Protein AF-A0A7Y9PIK4-F1 (afdb_monomer_lite)

Sequence (131 aa):
MLRIDSPILSNRERYEEDKRWFKDNPKRRMFFRSEIDEFDPVTIPMSERLQMPRLHVLVTEIAPSVHSVQPIYRGKQFWNHHLDSDSAVASVLVEMQQQRGYDAKEFSEFLDRVAAKNKAFAVMNATGKVH

pLDDT: mean 83.72, std 12.43, range [41.94, 95.88]

Structure (mmCIF, N/CA/C/O backbone):
data_AF-A0A7Y9PIK4-F1
#
_entry.id   AF-A0A7Y9PIK4-F1
#
loop_
_atom_site.group_PDB
_atom_site.id
_atom_site.type_symbol
_atom_site.label_atom_id
_atom_site.label_alt_id
_atom_site.label_comp_id
_atom_site.label_asym_id
_atom_site.label_entity_id
_atom_site.label_seq_id
_atom_site.pdbx_PDB_ins_code
_atom_site.Cartn_x
_atom_site.Cartn_y
_atom_site.Cartn_z
_atom_site.occupancy
_atom_site.B_iso_or_equiv
_atom_site.auth_seq_id
_atom_site.auth_comp_id
_atom_site.auth_asym_id
_atom_site.auth_atom_id
_atom_site.pdbx_PDB_model_num
ATOM 1 N N . MET A 1 1 ? -8.709 8.354 -3.626 1.00 58.75 1 MET A N 1
ATOM 2 C CA . MET A 1 1 ? -8.085 9.522 -4.282 1.00 58.75 1 MET A CA 1
ATOM 3 C C . MET A 1 1 ? -6.816 9.039 -4.962 1.00 58.75 1 MET A C 1
ATOM 5 O O . MET A 1 1 ? -6.029 8.379 -4.302 1.00 58.75 1 MET A O 1
ATOM 9 N N . LEU A 1 2 ? -6.670 9.281 -6.263 1.00 66.31 2 LEU A N 1
ATOM 10 C CA . LEU A 1 2 ? -5.463 8.983 -7.037 1.00 66.31 2 LEU A CA 1
ATOM 11 C C . LEU A 1 2 ? -4.524 10.186 -6.943 1.00 66.31 2 LEU A C 1
ATOM 13 O O . LEU A 1 2 ? -4.974 11.296 -7.226 1.00 66.31 2 LEU A O 1
ATOM 17 N N . ARG A 1 3 ? -3.253 9.984 -6.585 1.00 73.25 3 ARG A N 1
ATOM 18 C CA . ARG A 1 3 ? -2.231 11.033 -6.665 1.00 73.25 3 ARG A CA 1
ATOM 19 C C . ARG A 1 3 ? -1.241 10.715 -7.778 1.00 73.25 3 ARG A C 1
ATOM 21 O O . ARG A 1 3 ? -0.881 9.556 -7.981 1.00 73.25 3 ARG A O 1
ATOM 28 N N . ILE A 1 4 ? -0.829 11.745 -8.507 1.00 74.62 4 ILE A N 1
ATOM 29 C CA . ILE A 1 4 ? 0.287 11.673 -9.447 1.00 74.62 4 ILE A CA 1
ATOM 30 C C . ILE A 1 4 ? 1.372 12.574 -8.885 1.00 74.62 4 ILE A C 1
ATOM 32 O O . ILE A 1 4 ? 1.205 13.791 -8.841 1.00 74.62 4 ILE A O 1
ATOM 36 N N . ASP A 1 5 ? 2.456 11.958 -8.444 1.00 70.12 5 ASP A N 1
ATOM 37 C CA . ASP A 1 5 ? 3.614 12.658 -7.938 1.00 70.12 5 ASP A CA 1
ATOM 38 C C . ASP A 1 5 ? 4.555 13.029 -9.074 1.00 70.12 5 ASP A C 1
ATOM 40 O O . ASP A 1 5 ? 5.005 12.212 -9.881 1.00 70.12 5 ASP A O 1
ATOM 44 N N . SER A 1 6 ? 4.835 14.322 -9.086 1.00 57.97 6 SER A N 1
ATOM 45 C CA . SER A 1 6 ? 5.881 15.012 -9.821 1.00 57.97 6 SER A CA 1
ATOM 46 C C . SER A 1 6 ? 6.721 15.734 -8.760 1.00 57.97 6 SER A C 1
ATOM 48 O O . SER A 1 6 ? 6.178 16.030 -7.689 1.00 57.97 6 SER A O 1
ATOM 50 N N . PRO A 1 7 ? 8.004 16.068 -9.004 1.00 50.62 7 PRO A N 1
ATOM 51 C CA . PRO A 1 7 ? 8.907 16.707 -8.027 1.00 50.62 7 PRO A CA 1
ATOM 52 C C . PRO A 1 7 ? 8.417 18.033 -7.393 1.00 50.62 7 PRO A C 1
ATOM 54 O O . PRO A 1 7 ? 9.147 18.657 -6.628 1.00 50.62 7 PRO A O 1
ATOM 57 N N . ILE A 1 8 ? 7.205 18.479 -7.720 1.00 47.72 8 ILE A N 1
ATOM 58 C CA . ILE A 1 8 ? 6.564 19.731 -7.322 1.00 47.72 8 ILE A CA 1
ATOM 59 C C . ILE A 1 8 ? 5.546 19.519 -6.172 1.00 47.72 8 ILE A C 1
ATOM 61 O O . ILE A 1 8 ? 5.150 20.492 -5.534 1.00 47.72 8 ILE A O 1
ATOM 65 N N . LEU A 1 9 ? 5.123 18.282 -5.868 1.00 52.72 9 LEU A N 1
ATOM 66 C CA . LEU A 1 9 ? 4.039 18.000 -4.911 1.00 52.72 9 LEU A CA 1
ATOM 67 C C . LEU A 1 9 ? 4.519 17.502 -3.534 1.00 52.72 9 LEU A C 1
ATOM 69 O O . LEU A 1 9 ? 5.655 17.064 -3.355 1.00 52.72 9 LEU A O 1
ATOM 73 N N . SER A 1 10 ? 3.640 17.663 -2.539 1.00 55.78 10 SER A N 1
ATOM 74 C CA . SER A 1 10 ? 3.882 17.432 -1.110 1.00 55.78 10 SER A CA 1
ATOM 75 C C . SER A 1 10 ? 4.446 16.041 -0.801 1.00 55.78 10 SER A C 1
ATOM 77 O O . SER A 1 10 ? 3.971 15.051 -1.342 1.00 55.78 10 SER A O 1
ATOM 79 N N . ASN A 1 11 ? 5.372 15.998 0.165 1.00 70.75 11 ASN A N 1
ATOM 80 C CA . ASN A 1 11 ? 6.128 14.833 0.649 1.00 70.75 11 ASN A CA 1
ATOM 81 C C . ASN A 1 11 ? 7.329 14.409 -0.223 1.00 70.75 11 ASN A C 1
ATOM 83 O O . ASN A 1 11 ? 7.447 13.276 -0.692 1.00 70.75 11 ASN A O 1
ATOM 87 N N . ARG A 1 12 ? 8.267 15.353 -0.392 1.00 77.31 12 ARG A N 1
ATOM 88 C CA . ARG A 1 12 ? 9.524 15.180 -1.138 1.00 77.31 12 ARG A CA 1
ATOM 89 C C . ARG A 1 12 ? 10.341 13.968 -0.682 1.00 77.31 12 ARG A C 1
ATOM 91 O O . ARG A 1 12 ? 10.969 13.330 -1.516 1.00 77.31 12 ARG A O 1
ATOM 98 N N . GLU A 1 13 ? 10.337 13.651 0.611 1.00 83.62 13 GLU A N 1
ATOM 99 C CA . GLU A 1 13 ? 11.079 12.505 1.151 1.00 83.62 13 GLU A CA 1
ATOM 100 C C . GLU A 1 13 ? 10.548 11.185 0.588 1.00 83.62 13 GLU A C 1
ATOM 102 O O . GLU A 1 13 ? 11.316 10.431 -0.007 1.00 83.62 13 GLU A O 1
ATOM 107 N N . ARG A 1 14 ? 9.229 10.956 0.663 1.00 85.44 14 ARG A N 1
ATOM 108 C CA . ARG A 1 14 ? 8.584 9.771 0.070 1.00 85.44 14 ARG A CA 1
ATOM 109 C C . ARG A 1 14 ? 8.806 9.674 -1.428 1.00 85.44 14 ARG A C 1
ATOM 111 O O . ARG A 1 14 ? 9.112 8.604 -1.940 1.00 85.44 14 ARG A O 1
ATOM 118 N N . TYR A 1 15 ? 8.696 10.795 -2.127 1.00 86.75 15 TYR A N 1
ATOM 119 C CA . TYR A 1 15 ? 8.926 10.820 -3.564 1.00 86.75 15 TYR A CA 1
ATOM 120 C C . TYR A 1 15 ? 10.363 10.401 -3.937 1.00 86.75 15 TYR A C 1
ATOM 122 O O . TYR A 1 15 ? 10.565 9.640 -4.886 1.00 86.75 15 TYR A O 1
ATOM 130 N N . GLU A 1 16 ? 11.371 10.854 -3.184 1.00 88.62 16 GLU A N 1
ATOM 131 C CA . GLU A 1 16 ? 12.767 10.452 -3.400 1.00 88.62 16 GLU A CA 1
ATOM 132 C C . GLU A 1 16 ? 13.030 8.988 -3.004 1.00 88.62 16 GLU A C 1
ATOM 134 O O . GLU A 1 16 ? 13.844 8.324 -3.651 1.00 88.62 16 GLU A O 1
ATOM 139 N N . GLU A 1 17 ? 12.339 8.459 -1.987 1.00 90.75 17 GLU A N 1
ATOM 140 C CA . GLU A 1 17 ? 12.349 7.025 -1.655 1.00 90.75 17 GLU A CA 1
ATOM 141 C C . GLU A 1 17 ? 11.795 6.185 -2.813 1.00 90.75 17 GLU A C 1
ATOM 143 O O . GLU A 1 17 ? 12.464 5.254 -3.269 1.00 90.75 17 GLU A O 1
ATOM 148 N N . ASP A 1 18 ? 10.627 6.558 -3.341 1.00 91.69 18 ASP A N 1
ATOM 149 C CA . ASP A 1 18 ? 9.970 5.867 -4.455 1.00 91.69 18 ASP A CA 1
ATOM 150 C C . ASP A 1 18 ? 10.860 5.885 -5.709 1.00 91.69 18 ASP A C 1
ATOM 152 O O . ASP A 1 18 ? 11.085 4.858 -6.356 1.00 91.69 18 ASP A O 1
ATOM 156 N N . LYS A 1 19 ? 11.462 7.042 -6.012 1.00 91.94 19 LYS A N 1
ATOM 157 C CA . LYS A 1 19 ? 12.406 7.201 -7.127 1.00 91.94 19 LYS A CA 1
ATOM 158 C C . LYS A 1 19 ? 13.643 6.320 -6.966 1.00 91.94 19 LYS A C 1
ATOM 160 O O . LYS A 1 19 ? 14.109 5.718 -7.936 1.00 91.94 19 LYS A O 1
ATOM 165 N N . ARG A 1 20 ? 14.205 6.260 -5.754 1.00 93.75 20 ARG A N 1
ATOM 166 C CA . ARG A 1 20 ? 15.363 5.410 -5.452 1.00 93.75 20 ARG A CA 1
ATOM 167 C C . ARG A 1 20 ? 15.013 3.940 -5.645 1.00 93.75 20 ARG A C 1
ATOM 169 O O . ARG A 1 20 ? 15.775 3.229 -6.290 1.00 93.75 20 ARG A O 1
ATOM 176 N N . TRP A 1 21 ? 13.839 3.520 -5.181 1.00 94.50 21 TRP A N 1
ATOM 177 C CA . TRP A 1 21 ? 13.385 2.145 -5.336 1.00 94.50 21 TRP A CA 1
ATOM 178 C C . TRP A 1 21 ? 13.309 1.721 -6.810 1.00 94.50 21 TRP A C 1
ATOM 180 O O . TRP A 1 21 ? 13.857 0.676 -7.161 1.00 94.50 21 TRP A O 1
ATOM 190 N N . PHE A 1 22 ? 12.713 2.535 -7.693 1.00 94.81 22 PHE A N 1
ATOM 191 C CA . PHE A 1 22 ? 12.645 2.224 -9.132 1.00 94.81 22 PHE A CA 1
ATOM 192 C C . PHE A 1 22 ? 14.014 2.230 -9.813 1.00 94.81 22 PHE A C 1
ATOM 194 O O . PHE A 1 22 ? 14.268 1.415 -10.701 1.00 94.81 22 PHE A O 1
ATOM 201 N N . LYS A 1 23 ? 14.931 3.096 -9.368 1.00 93.81 23 LYS A N 1
ATOM 202 C CA . LYS A 1 23 ? 16.318 3.089 -9.845 1.00 93.81 23 LYS A CA 1
ATOM 203 C C . LYS A 1 23 ? 17.032 1.779 -9.497 1.00 93.81 23 LYS A C 1
ATOM 205 O O . LYS A 1 23 ? 17.757 1.246 -10.336 1.00 93.81 23 LYS A O 1
ATOM 210 N N . ASP A 1 24 ? 16.804 1.266 -8.292 1.00 95.12 24 ASP A N 1
ATOM 211 C CA . ASP A 1 24 ? 17.394 0.012 -7.815 1.00 95.12 24 ASP A CA 1
ATOM 212 C C . ASP A 1 24 ? 16.688 -1.222 -8.416 1.00 95.12 24 ASP A C 1
ATOM 214 O O . ASP A 1 24 ? 17.276 -2.300 -8.509 1.00 95.12 24 ASP A O 1
ATOM 218 N N . ASN A 1 25 ? 15.450 -1.057 -8.898 1.00 94.19 25 ASN A N 1
ATOM 219 C CA . ASN A 1 25 ? 14.611 -2.109 -9.474 1.00 94.19 25 ASN A CA 1
ATOM 220 C C . ASN A 1 25 ? 14.149 -1.766 -10.909 1.00 94.19 25 ASN A C 1
ATOM 222 O O . ASN A 1 25 ? 12.949 -1.697 -11.173 1.00 94.19 25 ASN A O 1
ATOM 226 N N . PRO A 1 26 ? 15.060 -1.627 -11.892 1.00 92.38 26 PRO A N 1
ATOM 227 C CA 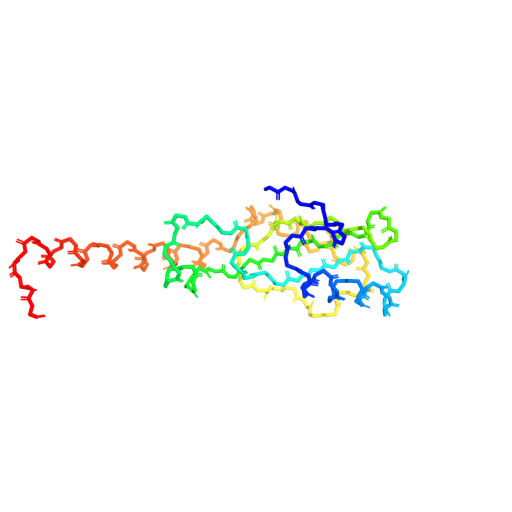. PRO A 1 26 ? 14.752 -1.042 -13.207 1.00 92.38 26 PRO A CA 1
ATOM 228 C C . PRO A 1 26 ? 13.789 -1.863 -14.082 1.00 92.38 26 PRO A C 1
ATOM 230 O O . PRO A 1 26 ? 13.296 -1.377 -15.098 1.00 92.38 26 PRO A O 1
ATOM 233 N N . LYS A 1 27 ? 13.542 -3.130 -13.729 1.00 93.81 27 LYS A N 1
ATOM 234 C CA . LYS A 1 27 ? 12.585 -4.010 -14.425 1.00 93.81 27 LYS A CA 1
ATOM 235 C C . LYS A 1 27 ? 11.174 -3.946 -13.841 1.00 93.81 27 LYS A C 1
ATOM 237 O O . LYS A 1 27 ? 10.277 -4.586 -14.381 1.00 93.81 27 LYS A O 1
ATOM 242 N N . ARG A 1 28 ? 10.993 -3.244 -12.724 1.00 95.12 28 ARG A N 1
ATOM 243 C CA . ARG A 1 28 ? 9.737 -3.171 -11.983 1.00 95.12 28 ARG A CA 1
ATOM 244 C C . ARG A 1 28 ? 9.022 -1.876 -12.311 1.00 95.12 28 ARG A C 1
ATOM 246 O O . ARG A 1 28 ? 9.651 -0.830 -12.415 1.00 95.12 28 ARG A O 1
ATOM 253 N N . ARG A 1 29 ? 7.705 -1.952 -12.464 1.00 95.50 29 ARG A N 1
ATOM 254 C CA . ARG A 1 29 ? 6.831 -0.795 -12.693 1.00 95.50 29 ARG A CA 1
ATOM 255 C C . ARG A 1 29 ? 5.931 -0.499 -11.518 1.00 95.50 29 ARG A C 1
ATOM 257 O O . ARG A 1 29 ? 5.361 0.585 -11.469 1.00 95.50 29 ARG A O 1
ATOM 264 N N . MET A 1 30 ? 5.824 -1.423 -10.568 1.00 95.88 30 MET A N 1
ATOM 265 C CA . MET A 1 30 ? 4.994 -1.223 -9.396 1.00 95.88 30 MET A CA 1
ATOM 266 C C . MET A 1 30 ? 5.511 -1.939 -8.153 1.00 95.88 30 MET A C 1
ATOM 268 O O . MET A 1 30 ? 6.137 -3.004 -8.220 1.00 95.88 30 MET A O 1
ATOM 272 N N . PHE A 1 31 ? 5.190 -1.361 -7.001 1.00 95.38 31 PHE A N 1
ATOM 273 C CA . PHE A 1 31 ? 5.418 -1.960 -5.694 1.00 95.38 31 PHE A CA 1
ATOM 274 C C . PHE A 1 31 ? 4.412 -1.434 -4.670 1.00 95.38 31 PHE A C 1
ATOM 276 O O . PHE A 1 31 ? 3.700 -0.456 -4.910 1.00 95.38 31 PHE A O 1
ATOM 283 N N . PHE A 1 32 ? 4.359 -2.096 -3.516 1.00 93.75 32 PHE A N 1
ATOM 284 C CA . PHE A 1 32 ? 3.605 -1.60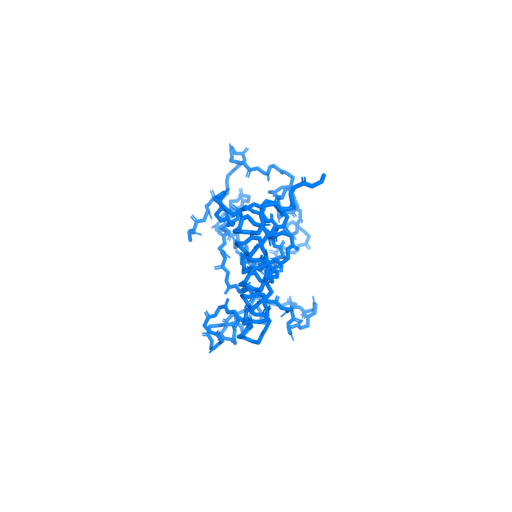9 -2.370 1.00 93.75 32 PHE A CA 1
ATOM 285 C C . PHE A 1 32 ? 4.527 -0.937 -1.374 1.00 93.75 32 PHE A C 1
ATOM 287 O O . PHE A 1 32 ? 5.594 -1.464 -1.054 1.00 93.75 32 PHE A O 1
ATOM 294 N N . ARG A 1 33 ? 4.054 0.156 -0.786 1.00 91.31 33 ARG A N 1
ATOM 295 C CA . ARG A 1 33 ? 4.616 0.671 0.459 1.00 91.31 33 ARG A CA 1
ATOM 296 C C . ARG A 1 33 ? 3.516 0.977 1.449 1.00 91.31 33 ARG A C 1
ATOM 298 O O . ARG A 1 33 ? 2.369 1.222 1.084 1.00 91.31 33 ARG A O 1
ATOM 305 N N . SER A 1 34 ? 3.882 0.967 2.719 1.00 89.19 34 SER A N 1
ATOM 306 C CA . SER A 1 34 ? 3.005 1.476 3.758 1.00 89.19 34 SER A CA 1
ATOM 307 C C . SER A 1 34 ? 3.002 3.000 3.735 1.00 89.19 34 SER A C 1
ATOM 309 O O . SER A 1 34 ? 4.056 3.621 3.590 1.00 89.19 34 SER A O 1
ATOM 311 N N . GLU A 1 35 ? 1.827 3.586 3.915 1.00 84.38 35 GLU A N 1
ATOM 312 C CA . GLU A 1 35 ? 1.656 5.020 4.092 1.00 84.38 35 GLU A CA 1
ATOM 313 C C . GLU A 1 35 ? 1.151 5.324 5.498 1.00 84.38 35 GLU A C 1
ATOM 315 O O . GLU A 1 35 ? 0.393 4.557 6.099 1.00 84.38 35 GLU A O 1
ATOM 320 N N . ILE A 1 36 ? 1.607 6.456 6.018 1.00 71.19 36 ILE A N 1
ATOM 321 C CA . ILE A 1 36 ? 1.162 7.013 7.281 1.00 71.19 36 ILE A CA 1
ATOM 322 C C . ILE A 1 36 ? 0.639 8.410 6.966 1.00 71.19 36 ILE A C 1
ATOM 324 O O . ILE A 1 36 ? 1.331 9.214 6.350 1.00 71.19 36 ILE A O 1
ATOM 328 N N . ASP A 1 37 ? -0.573 8.698 7.425 1.00 68.06 37 ASP A N 1
ATOM 329 C CA . ASP A 1 37 ? -1.152 10.042 7.498 1.00 68.06 37 ASP A CA 1
ATOM 330 C C . ASP A 1 37 ? -1.669 10.657 6.193 1.00 68.06 37 ASP A C 1
ATOM 332 O O . ASP A 1 37 ? -2.692 11.335 6.199 1.00 68.06 37 ASP A O 1
ATOM 336 N N . GLU A 1 38 ? -0.995 10.422 5.072 1.00 69.88 38 GLU A N 1
ATOM 337 C CA . GLU A 1 38 ? -1.157 11.263 3.883 1.00 69.88 38 GLU A CA 1
ATOM 338 C C . GLU A 1 38 ? -2.541 11.178 3.211 1.00 69.88 38 GLU A C 1
ATOM 340 O O . GLU A 1 38 ? -3.074 12.178 2.732 1.00 69.88 38 GLU A O 1
ATOM 345 N N . PHE A 1 39 ? -3.140 9.986 3.190 1.00 78.62 39 PHE A N 1
ATOM 346 C CA . PHE A 1 39 ? -4.472 9.757 2.614 1.00 78.62 39 PHE A CA 1
ATOM 347 C C . PHE A 1 39 ? -5.581 9.744 3.668 1.00 78.62 39 PHE A C 1
ATOM 349 O O . PHE A 1 39 ? -6.740 9.491 3.329 1.00 78.62 39 PHE A O 1
ATOM 356 N N . ASP A 1 40 ? -5.240 9.969 4.937 1.00 78.19 40 ASP A N 1
ATOM 357 C CA . ASP A 1 40 ? -6.218 9.972 6.011 1.00 78.19 40 ASP A CA 1
ATOM 358 C C . ASP A 1 40 ? -6.926 11.328 6.117 1.00 78.19 40 ASP A C 1
ATOM 360 O O . ASP A 1 40 ? -6.297 12.376 5.949 1.00 78.19 40 ASP A O 1
ATOM 364 N N . PRO A 1 41 ? -8.244 11.354 6.393 1.00 72.56 41 PRO A N 1
ATOM 365 C CA . PRO A 1 41 ? -8.958 12.610 6.559 1.00 72.56 41 PRO A CA 1
ATOM 366 C C . PRO A 1 41 ? -8.344 13.453 7.683 1.00 72.56 41 PRO A C 1
ATOM 368 O O . PRO A 1 41 ? -8.250 13.006 8.827 1.00 72.56 41 PRO A O 1
ATOM 371 N N . VAL A 1 42 ? -8.015 14.712 7.379 1.00 72.12 42 VAL A N 1
ATOM 372 C CA . VAL A 1 42 ? -7.479 15.693 8.350 1.00 72.12 42 VAL A CA 1
ATOM 373 C C . VAL A 1 42 ? -8.447 15.926 9.520 1.00 72.12 42 VAL A C 1
ATOM 375 O O . VAL A 1 42 ? -8.046 16.340 10.604 1.00 72.12 42 VAL A O 1
ATOM 378 N N . THR A 1 43 ? -9.731 15.624 9.322 1.00 75.50 43 THR A N 1
ATOM 379 C CA . THR A 1 43 ? -10.772 15.699 10.351 1.00 75.50 43 THR A CA 1
ATOM 380 C C . THR A 1 43 ? -10.599 14.676 11.474 1.00 75.50 43 THR A C 1
ATOM 382 O O . THR A 1 43 ? -11.206 14.847 12.527 1.00 75.50 43 THR A O 1
ATOM 385 N N . ILE A 1 44 ? -9.811 13.613 11.274 1.00 73.56 44 ILE A N 1
ATOM 386 C CA . ILE A 1 44 ? -9.544 12.614 12.311 1.00 73.56 44 ILE A CA 1
ATOM 387 C C . ILE A 1 44 ? -8.360 13.096 13.168 1.00 73.56 44 ILE A C 1
ATOM 389 O O . ILE A 1 44 ? -7.275 13.357 12.634 1.00 73.56 44 ILE A O 1
ATOM 393 N N . PRO A 1 45 ? -8.515 13.195 14.503 1.00 80.62 45 PRO A N 1
ATOM 394 C CA . PRO A 1 45 ? -7.422 13.572 15.393 1.00 80.62 45 PRO A CA 1
ATOM 395 C C . PRO A 1 45 ? -6.185 12.691 15.185 1.00 80.62 45 PRO A C 1
ATOM 397 O O . PRO A 1 45 ? -6.297 11.479 15.010 1.00 80.62 45 PRO A O 1
ATOM 400 N N . MET A 1 46 ? -4.986 13.278 15.267 1.00 77.75 46 MET A N 1
ATOM 401 C CA . MET A 1 46 ? -3.721 12.538 15.099 1.00 77.75 46 MET A CA 1
ATOM 402 C C . MET A 1 46 ? -3.635 11.308 16.020 1.00 77.75 46 MET A C 1
ATOM 404 O O . MET A 1 46 ? -3.204 10.238 15.606 1.00 77.75 46 MET A O 1
ATOM 408 N N . SER A 1 47 ? -4.117 11.427 17.261 1.00 80.94 47 SER A N 1
ATOM 409 C CA . SER A 1 47 ? -4.132 10.327 18.233 1.00 80.94 47 SER A CA 1
ATOM 410 C C . SER A 1 47 ? -5.009 9.139 17.822 1.00 80.94 47 SER A C 1
ATOM 412 O O . SER A 1 47 ? -4.778 8.027 18.295 1.00 80.94 47 SER A O 1
ATOM 414 N N . GLU A 1 48 ? -5.998 9.354 16.956 1.00 79.88 48 GLU A N 1
ATOM 415 C CA . GLU A 1 48 ? -6.847 8.306 16.384 1.00 79.88 48 GLU A CA 1
ATOM 416 C C . GLU A 1 48 ? -6.281 7.795 15.061 1.00 79.88 48 GLU A C 1
ATOM 418 O O . GLU A 1 48 ? -6.272 6.584 14.855 1.00 79.88 48 GLU A O 1
ATOM 423 N N . ARG A 1 49 ? -5.693 8.672 14.233 1.00 78.81 49 ARG A N 1
ATOM 424 C CA . ARG A 1 49 ? -4.954 8.277 13.018 1.00 78.81 49 ARG A CA 1
ATOM 425 C C . ARG A 1 49 ? -3.818 7.300 13.324 1.00 78.81 49 ARG A C 1
ATOM 427 O O . ARG A 1 49 ? -3.667 6.306 12.625 1.00 78.81 49 ARG A O 1
ATOM 434 N N . LEU A 1 50 ? -3.091 7.505 14.425 1.00 81.38 50 LEU A N 1
ATOM 435 C CA . LEU A 1 50 ? -2.041 6.583 14.885 1.00 81.38 50 LEU A CA 1
ATOM 436 C C . LEU A 1 50 ? -2.561 5.191 15.290 1.00 81.38 50 LEU A C 1
ATOM 438 O O . LEU A 1 50 ? -1.777 4.248 15.369 1.00 81.38 50 LEU A O 1
ATOM 442 N N . GLN A 1 51 ? -3.859 5.061 15.571 1.00 83.94 51 GLN A N 1
ATOM 443 C CA . GLN A 1 51 ? -4.500 3.797 15.945 1.00 83.94 51 GLN A CA 1
ATOM 444 C C . GLN A 1 51 ? -5.259 3.151 14.784 1.00 83.94 51 GLN A C 1
ATOM 446 O O . GLN A 1 51 ? -5.737 2.021 14.934 1.00 83.94 51 GLN A O 1
ATOM 451 N N . MET A 1 52 ? -5.402 3.858 13.658 1.00 86.50 52 MET A N 1
ATOM 452 C CA . MET A 1 52 ? -6.035 3.312 12.467 1.00 86.50 52 MET A CA 1
ATOM 453 C C . MET A 1 52 ? -5.186 2.162 11.917 1.00 86.50 52 MET A C 1
ATOM 455 O O . MET A 1 52 ? -3.954 2.251 11.921 1.00 86.50 52 MET A O 1
ATOM 459 N N . PRO A 1 53 ? -5.819 1.098 11.389 1.00 90.56 53 PRO A N 1
ATOM 460 C CA . PRO A 1 53 ? -5.085 0.037 10.715 1.00 90.56 53 PRO A CA 1
ATOM 461 C C . PRO A 1 53 ? -4.237 0.625 9.589 1.00 90.56 53 PRO A C 1
ATOM 463 O O . PRO A 1 53 ? -4.649 1.586 8.936 1.00 90.56 53 PRO A O 1
ATOM 466 N N . ARG A 1 54 ? -3.046 0.075 9.367 1.00 90.75 54 ARG A N 1
ATOM 467 C CA . ARG A 1 54 ? -2.052 0.661 8.458 1.00 90.75 54 ARG A CA 1
ATOM 468 C C . ARG A 1 54 ? -2.571 0.739 7.023 1.00 90.75 54 ARG A C 1
ATOM 470 O O . ARG A 1 54 ? -3.096 -0.244 6.509 1.00 90.75 54 ARG A O 1
ATOM 477 N N . LEU A 1 55 ? -2.372 1.875 6.359 1.00 91.31 55 LEU A N 1
ATOM 478 C CA . LEU A 1 55 ? -2.650 2.000 4.933 1.00 91.31 55 LEU A CA 1
ATOM 479 C C . LEU A 1 55 ? -1.464 1.494 4.114 1.00 91.31 55 LEU A C 1
ATOM 481 O O . LEU A 1 55 ? -0.311 1.810 4.400 1.00 91.31 55 LEU A O 1
ATOM 485 N N . HIS A 1 56 ? -1.758 0.752 3.060 1.00 92.75 56 HIS A N 1
ATOM 486 C CA . HIS A 1 56 ? -0.813 0.382 2.021 1.00 92.75 56 HIS A CA 1
ATOM 487 C C . HIS A 1 56 ? -1.246 1.022 0.715 1.00 92.75 56 HIS A C 1
ATOM 489 O O . HIS A 1 56 ? -2.439 1.076 0.388 1.00 92.75 56 HIS A O 1
ATOM 495 N N . VAL A 1 57 ? -0.256 1.526 -0.010 1.00 92.94 57 VAL A N 1
ATOM 496 C CA . VAL A 1 57 ? -0.429 2.210 -1.284 1.00 92.94 57 VAL A CA 1
ATOM 497 C C . VAL A 1 57 ? 0.285 1.439 -2.386 1.00 92.94 57 VAL A C 1
ATOM 499 O O . VAL A 1 57 ? 1.355 0.867 -2.167 1.00 92.94 57 VAL A O 1
ATOM 502 N N . LEU A 1 58 ? -0.312 1.435 -3.572 1.00 94.69 58 LEU A N 1
ATOM 503 C CA . LEU A 1 58 ? 0.334 1.033 -4.810 1.00 94.69 58 LEU A CA 1
ATOM 504 C C . LEU A 1 58 ? 1.082 2.238 -5.361 1.00 94.69 58 LEU A C 1
ATOM 506 O O . LEU A 1 58 ? 0.469 3.273 -5.626 1.00 94.69 58 LEU A O 1
ATOM 510 N N . VAL A 1 59 ? 2.381 2.080 -5.569 1.00 94.25 59 VAL A N 1
ATOM 511 C CA . VAL A 1 59 ? 3.201 3.045 -6.296 1.00 94.25 59 VAL A CA 1
ATOM 512 C C . VAL A 1 59 ? 3.471 2.468 -7.679 1.00 94.25 59 VAL A C 1
ATOM 514 O O . VAL A 1 59 ? 3.963 1.348 -7.791 1.00 94.25 59 VAL A O 1
ATOM 517 N N . THR A 1 60 ? 3.130 3.213 -8.728 1.00 95.62 60 THR A N 1
ATOM 518 C CA . THR A 1 60 ? 3.328 2.817 -10.130 1.00 95.62 60 THR A CA 1
ATOM 519 C C . THR A 1 60 ? 4.153 3.866 -10.860 1.00 95.62 60 THR A C 1
ATOM 521 O O . THR A 1 60 ? 3.766 5.032 -10.886 1.00 95.62 60 THR A O 1
ATOM 524 N N . GLU A 1 61 ? 5.258 3.479 -11.492 1.00 94.06 61 GLU A N 1
ATOM 525 C CA . GLU A 1 61 ? 6.011 4.377 -12.372 1.00 94.06 61 GLU A CA 1
ATOM 526 C C . GLU A 1 61 ? 5.301 4.474 -13.729 1.00 94.06 61 GLU A C 1
ATOM 528 O O . GLU A 1 61 ? 5.299 3.525 -14.514 1.00 94.06 61 GLU A O 1
ATOM 533 N N . ILE A 1 62 ? 4.676 5.623 -14.001 1.00 91.62 62 ILE A N 1
ATOM 534 C CA . ILE A 1 62 ? 3.952 5.866 -15.261 1.00 91.62 62 ILE A CA 1
ATOM 535 C C . ILE A 1 62 ? 4.867 6.425 -16.356 1.00 91.62 62 ILE A C 1
ATOM 537 O O . ILE A 1 62 ? 4.642 6.193 -17.541 1.00 91.62 62 ILE A O 1
ATOM 541 N N . ALA A 1 63 ? 5.912 7.145 -15.957 1.00 88.25 63 ALA A N 1
ATOM 542 C CA . ALA A 1 63 ? 7.006 7.615 -16.796 1.00 88.25 63 ALA A CA 1
ATOM 543 C C . ALA A 1 63 ? 8.260 7.756 -15.914 1.00 88.25 63 ALA A C 1
ATOM 545 O O . ALA A 1 63 ? 8.118 7.786 -14.691 1.00 88.25 63 ALA A O 1
ATOM 546 N N . PRO A 1 64 ? 9.475 7.859 -16.484 1.00 86.81 64 PRO A N 1
ATOM 547 C CA . PRO A 1 64 ? 10.689 8.003 -15.686 1.00 86.81 64 PRO A CA 1
ATOM 548 C C . PRO A 1 64 ? 10.576 9.147 -14.671 1.00 86.81 64 PRO A C 1
ATOM 550 O O . PRO A 1 64 ? 10.409 10.303 -15.062 1.00 86.81 64 PRO A O 1
ATOM 553 N N . SER A 1 65 ? 10.685 8.828 -13.375 1.00 83.62 65 SER A N 1
ATOM 554 C CA . SER A 1 65 ? 10.482 9.797 -12.278 1.00 83.62 65 SER A CA 1
ATOM 555 C C . SER A 1 65 ? 9.105 10.482 -12.288 1.00 83.62 65 SER A C 1
ATOM 557 O O . SER A 1 65 ? 8.984 11.656 -11.955 1.00 83.62 65 SER A O 1
ATOM 559 N N . VAL A 1 66 ? 8.057 9.780 -12.705 1.00 88.12 66 VAL A N 1
ATOM 560 C CA . VAL A 1 66 ? 6.668 10.212 -12.532 1.00 88.12 66 VAL A CA 1
ATOM 561 C C . VAL A 1 66 ? 5.902 9.030 -11.970 1.00 88.12 66 VAL A C 1
ATOM 563 O O . VAL A 1 66 ? 5.797 7.982 -12.616 1.00 88.12 66 VAL A O 1
ATOM 566 N N . HIS A 1 67 ? 5.380 9.186 -10.757 1.00 90.38 67 HIS A N 1
ATOM 567 C CA . HIS A 1 67 ? 4.779 8.083 -10.016 1.00 90.38 67 HIS A CA 1
ATOM 568 C C . HIS A 1 67 ? 3.296 8.335 -9.785 1.00 90.38 67 HIS A C 1
ATOM 570 O O . HIS A 1 67 ? 2.875 9.432 -9.440 1.00 90.38 67 HIS A O 1
ATOM 576 N N . SER A 1 68 ? 2.488 7.299 -9.946 1.00 91.69 68 SER A N 1
ATOM 577 C CA . SER A 1 68 ? 1.122 7.269 -9.456 1.00 91.69 68 SER A CA 1
ATOM 578 C C . SER A 1 68 ? 1.100 6.577 -8.098 1.00 91.69 68 SER A C 1
ATOM 580 O O . SER A 1 68 ? 1.612 5.467 -7.979 1.00 91.69 68 SER A O 1
ATOM 582 N N . VAL A 1 69 ? 0.496 7.214 -7.094 1.00 90.94 69 VAL A N 1
ATOM 583 C CA . VAL A 1 69 ? 0.321 6.655 -5.748 1.00 90.94 69 VAL A CA 1
ATOM 584 C C . VAL A 1 69 ? -1.167 6.503 -5.459 1.00 90.94 69 VAL A C 1
ATOM 586 O O . VAL A 1 69 ? -1.946 7.457 -5.568 1.00 90.94 69 VAL A O 1
ATOM 589 N N . GLN A 1 70 ? -1.575 5.280 -5.126 1.00 91.25 70 GLN A N 1
ATOM 590 C CA . GLN A 1 70 ? -2.976 4.905 -4.945 1.00 91.25 70 GLN A CA 1
ATOM 591 C C . GLN A 1 70 ? -3.178 4.159 -3.625 1.00 91.25 70 GLN A C 1
ATOM 593 O O . GLN A 1 70 ? -2.512 3.150 -3.411 1.00 91.25 70 GLN A O 1
ATOM 598 N N . PRO A 1 71 ? -4.109 4.577 -2.751 1.00 91.44 71 PRO A N 1
ATOM 599 C CA . PRO A 1 71 ? -4.502 3.774 -1.598 1.00 91.44 71 PRO A CA 1
ATOM 600 C C . PRO A 1 71 ? -5.220 2.505 -2.067 1.00 91.44 71 PRO A C 1
ATOM 602 O O . PRO A 1 71 ? -6.173 2.591 -2.841 1.00 91.44 71 PRO A O 1
ATOM 605 N N . ILE A 1 72 ? -4.769 1.341 -1.594 1.00 93.00 72 ILE A N 1
ATOM 606 C CA . ILE A 1 72 ? -5.262 0.035 -2.070 1.00 93.00 72 ILE A CA 1
ATOM 607 C C . ILE A 1 72 ? -5.775 -0.873 -0.956 1.00 93.00 72 ILE A C 1
ATOM 609 O O . ILE A 1 72 ? -6.702 -1.646 -1.184 1.00 93.00 72 ILE A O 1
ATOM 613 N N . TYR A 1 73 ? -5.186 -0.805 0.239 1.00 94.50 73 TYR A N 1
ATOM 614 C CA . TYR A 1 73 ? -5.507 -1.745 1.305 1.00 94.50 73 TYR A CA 1
ATOM 615 C C . TYR A 1 73 ? -5.226 -1.160 2.682 1.00 94.50 73 TYR A C 1
ATOM 617 O O . TYR A 1 73 ? -4.163 -0.582 2.901 1.00 94.50 73 TYR A O 1
ATOM 625 N N . ARG A 1 74 ? -6.151 -1.338 3.624 1.00 92.88 74 ARG A N 1
ATOM 626 C CA . ARG A 1 74 ? -5.995 -0.904 5.011 1.00 92.88 74 ARG A CA 1
ATOM 627 C C . ARG A 1 74 ? -6.032 -2.093 5.972 1.00 92.88 74 ARG A C 1
ATOM 629 O O . ARG A 1 74 ? -7.075 -2.704 6.161 1.00 92.88 74 ARG A O 1
ATOM 636 N N . GLY A 1 75 ? -4.903 -2.399 6.599 1.00 93.00 75 GLY A N 1
ATOM 637 C CA . GLY A 1 75 ? -4.772 -3.500 7.548 1.00 93.00 75 GLY A CA 1
ATOM 638 C C . GLY A 1 75 ? -3.359 -4.068 7.618 1.00 93.00 75 GLY A C 1
ATOM 639 O O . GLY A 1 75 ? -2.406 -3.543 7.027 1.00 93.00 75 GLY A O 1
ATOM 640 N N . LYS A 1 76 ? -3.214 -5.174 8.336 1.00 91.19 76 LYS A N 1
ATOM 641 C CA . LYS A 1 76 ? -1.958 -5.899 8.459 1.00 91.19 76 LYS A CA 1
ATOM 642 C C . LYS A 1 76 ? -1.525 -6.447 7.102 1.00 91.19 76 LYS A C 1
ATOM 644 O O . LYS A 1 76 ? -2.313 -7.018 6.351 1.00 91.19 76 LYS A O 1
ATOM 649 N N . GLN A 1 77 ? -0.238 -6.295 6.807 1.00 90.56 77 GLN A N 1
ATOM 650 C CA . GLN A 1 77 ? 0.372 -6.934 5.649 1.00 90.56 77 GLN A CA 1
ATOM 651 C C . GLN A 1 77 ? 0.230 -8.461 5.762 1.00 90.56 77 GLN A C 1
ATOM 653 O O . GLN A 1 77 ? 0.685 -9.051 6.745 1.00 90.56 77 GLN A O 1
ATOM 658 N N . PHE A 1 78 ? -0.376 -9.081 4.748 1.00 89.62 78 PHE A N 1
ATOM 659 C CA . PHE A 1 78 ? -0.540 -10.538 4.644 1.00 89.62 78 PHE A CA 1
ATOM 660 C C . PHE A 1 78 ? 0.327 -11.164 3.540 1.00 89.62 78 PHE A C 1
ATOM 662 O O . PHE A 1 78 ? 0.513 -12.376 3.520 1.00 89.62 78 PHE A O 1
ATOM 669 N N . TRP A 1 79 ? 0.867 -10.351 2.629 1.00 88.69 79 TRP A N 1
ATOM 670 C CA . TRP A 1 79 ? 1.753 -10.805 1.560 1.00 88.69 79 TRP A CA 1
ATOM 671 C C . TRP A 1 79 ? 3.211 -10.870 2.019 1.00 88.69 79 TRP A C 1
ATOM 673 O O . TRP A 1 79 ? 3.651 -10.128 2.903 1.00 88.69 79 TRP A O 1
ATOM 683 N N . ASN A 1 80 ? 3.984 -11.733 1.363 1.00 78.31 80 ASN A N 1
ATOM 684 C CA . ASN A 1 80 ? 5.418 -11.857 1.602 1.00 78.31 80 ASN A CA 1
ATOM 685 C C . ASN A 1 80 ? 6.161 -10.567 1.223 1.00 78.31 80 ASN A C 1
ATOM 687 O O . ASN A 1 80 ? 5.804 -9.889 0.263 1.00 78.31 80 ASN A O 1
ATOM 691 N N . HIS A 1 81 ? 7.246 -10.255 1.937 1.00 63.88 81 HIS A N 1
ATOM 692 C CA . HIS A 1 81 ? 8.099 -9.095 1.636 1.00 63.88 81 HIS A CA 1
ATOM 693 C C . HIS A 1 81 ? 8.847 -9.205 0.291 1.00 63.88 81 HIS A C 1
ATOM 695 O O . HIS A 1 81 ? 9.330 -8.199 -0.219 1.00 63.88 81 HIS A O 1
ATOM 701 N N . HIS A 1 82 ? 8.904 -10.402 -0.301 1.00 67.88 82 HIS A N 1
ATOM 702 C CA . HIS A 1 82 ? 9.579 -10.694 -1.569 1.00 67.88 82 HIS A CA 1
ATOM 703 C C . HIS A 1 82 ? 8.578 -10.752 -2.728 1.00 67.88 82 HIS A C 1
ATOM 705 O O . HIS A 1 82 ? 8.323 -11.799 -3.322 1.00 67.88 82 HIS A O 1
ATOM 711 N N . LEU A 1 83 ? 7.937 -9.618 -3.013 1.00 86.81 83 LEU A N 1
ATOM 712 C CA . LEU A 1 83 ? 7.192 -9.452 -4.259 1.00 86.81 83 LEU A CA 1
ATOM 713 C C . LEU A 1 83 ? 8.194 -9.113 -5.352 1.00 86.81 83 LEU A C 1
ATOM 715 O O . LEU A 1 83 ? 8.421 -7.936 -5.618 1.00 86.81 83 LEU A O 1
ATOM 719 N N . ASP A 1 84 ? 8.812 -10.135 -5.942 1.00 88.69 84 ASP A N 1
ATOM 720 C CA . ASP A 1 84 ? 9.974 -9.987 -6.833 1.00 88.69 84 ASP A CA 1
ATOM 721 C C . ASP A 1 84 ? 9.602 -9.613 -8.278 1.00 88.69 84 ASP A C 1
ATOM 723 O O . ASP A 1 84 ? 10.455 -9.190 -9.061 1.00 88.69 84 ASP A O 1
ATOM 727 N N . SER A 1 85 ? 8.315 -9.666 -8.626 1.00 94.00 85 SER A N 1
ATOM 728 C CA . SER A 1 85 ? 7.796 -9.287 -9.941 1.00 94.00 85 SER A CA 1
ATOM 729 C C . SER A 1 85 ? 6.530 -8.436 -9.850 1.00 94.00 85 SER A C 1
ATOM 731 O O . SER A 1 85 ? 5.776 -8.503 -8.879 1.00 94.00 85 SER A O 1
ATOM 733 N N . ASP A 1 86 ? 6.243 -7.684 -10.914 1.00 95.38 86 ASP A N 1
ATOM 734 C CA . ASP A 1 86 ? 4.979 -6.946 -11.039 1.00 95.38 86 ASP A CA 1
ATOM 735 C C . ASP A 1 86 ? 3.770 -7.897 -11.117 1.00 95.38 86 ASP A C 1
ATOM 737 O O . ASP A 1 86 ? 2.686 -7.558 -10.656 1.00 95.38 86 ASP A O 1
ATOM 741 N N . SER A 1 87 ? 3.950 -9.124 -11.624 1.00 94.12 87 SER A N 1
ATOM 742 C CA . SER A 1 87 ? 2.898 -10.151 -11.605 1.00 94.12 87 SER A CA 1
ATOM 743 C C . SER A 1 87 ? 2.559 -10.626 -10.187 1.00 94.12 87 SER A C 1
ATOM 745 O O . SER A 1 87 ? 1.390 -10.874 -9.888 1.00 94.12 87 SER A O 1
ATOM 747 N N . ALA A 1 88 ? 3.551 -10.712 -9.295 1.00 93.69 88 ALA A N 1
ATOM 748 C CA . ALA A 1 88 ? 3.320 -11.011 -7.885 1.00 93.69 88 ALA A CA 1
ATOM 749 C C . ALA A 1 88 ? 2.572 -9.857 -7.202 1.00 93.69 88 ALA A C 1
ATOM 751 O O . ALA A 1 88 ? 1.605 -10.098 -6.482 1.00 93.69 88 ALA A O 1
ATOM 752 N N . VAL A 1 89 ? 2.949 -8.606 -7.496 1.00 95.12 89 VAL A N 1
ATOM 753 C CA . VAL A 1 89 ? 2.215 -7.414 -7.029 1.00 95.12 89 VAL A CA 1
ATOM 754 C C . VAL A 1 89 ? 0.760 -7.446 -7.507 1.00 95.12 89 VAL A C 1
ATOM 756 O O . VAL A 1 89 ? -0.152 -7.280 -6.701 1.00 95.12 89 VAL A O 1
ATOM 759 N N . ALA A 1 90 ? 0.524 -7.733 -8.789 1.00 94.62 90 ALA A N 1
ATOM 760 C CA . ALA A 1 90 ? -0.821 -7.836 -9.350 1.00 94.62 90 ALA A CA 1
ATOM 761 C C . ALA A 1 90 ? -1.663 -8.942 -8.689 1.00 94.62 90 ALA A C 1
ATOM 763 O O . ALA A 1 90 ? -2.853 -8.747 -8.457 1.00 94.62 90 ALA A O 1
ATOM 764 N N . SER A 1 91 ? -1.054 -10.076 -8.337 1.00 94.06 91 SER A N 1
ATOM 765 C CA . SER A 1 91 ? -1.753 -11.172 -7.648 1.00 94.06 91 SER A CA 1
ATOM 766 C C . SER A 1 91 ? -2.232 -10.740 -6.259 1.00 94.06 91 SER A C 1
ATOM 768 O O . SER A 1 91 ? -3.400 -10.917 -5.920 1.00 94.06 91 SER A O 1
ATOM 770 N N . VAL A 1 92 ? -1.371 -10.060 -5.497 1.00 94.56 92 VAL A N 1
ATOM 771 C CA . VAL A 1 92 ? -1.739 -9.514 -4.184 1.00 94.56 92 VAL A CA 1
ATOM 772 C C . VAL A 1 92 ? -2.798 -8.413 -4.299 1.00 94.56 92 VAL A C 1
ATOM 774 O O . VAL A 1 92 ? -3.698 -8.350 -3.465 1.00 94.56 92 VAL A O 1
ATOM 777 N N . LEU A 1 93 ? -2.744 -7.566 -5.337 1.00 94.31 93 LEU A N 1
ATOM 778 C CA . LEU A 1 93 ? -3.790 -6.566 -5.598 1.00 94.31 93 LEU A CA 1
ATOM 779 C C . LEU A 1 93 ? -5.172 -7.217 -5.748 1.00 94.31 93 LEU A C 1
ATOM 781 O O . LEU A 1 93 ? -6.152 -6.707 -5.205 1.00 94.31 93 LEU A O 1
ATOM 785 N N . VAL A 1 94 ? -5.254 -8.353 -6.447 1.00 93.38 94 VAL A N 1
ATOM 786 C CA . VAL A 1 94 ? -6.508 -9.106 -6.595 1.00 93.38 94 VAL A CA 1
ATOM 787 C C . VAL A 1 94 ? -7.001 -9.614 -5.239 1.00 93.38 94 VAL A C 1
ATOM 789 O O . VAL A 1 94 ? -8.186 -9.481 -4.932 1.00 93.38 94 VAL A O 1
ATOM 792 N N . GLU A 1 95 ? -6.111 -10.132 -4.392 1.00 92.19 95 GLU A N 1
ATOM 793 C CA . GLU A 1 95 ? -6.467 -10.579 -3.038 1.00 92.19 95 GLU A CA 1
ATOM 794 C C . GLU A 1 95 ? -6.958 -9.418 -2.153 1.00 92.19 95 GLU A C 1
ATOM 796 O O . GLU A 1 95 ? -7.968 -9.544 -1.459 1.00 92.19 95 GLU A O 1
ATOM 801 N N . MET A 1 96 ? -6.309 -8.251 -2.216 1.00 92.75 96 MET A N 1
ATOM 802 C CA . MET A 1 96 ? -6.763 -7.041 -1.515 1.00 92.75 96 MET A CA 1
ATOM 803 C C . MET A 1 96 ? -8.152 -6.599 -1.988 1.00 92.75 96 MET A C 1
ATOM 805 O O . MET A 1 96 ? -8.995 -6.202 -1.180 1.00 92.75 96 MET A O 1
ATOM 809 N N . GLN A 1 97 ? -8.413 -6.689 -3.295 1.00 89.81 97 GLN A N 1
ATOM 810 C CA . GLN A 1 97 ? -9.713 -6.358 -3.871 1.00 89.81 97 GLN A CA 1
ATOM 811 C C . GLN A 1 97 ? -10.805 -7.325 -3.396 1.00 89.81 97 GLN A C 1
ATOM 813 O O . GLN A 1 97 ? -11.913 -6.885 -3.083 1.00 89.81 97 GLN A O 1
ATOM 818 N N . GLN A 1 98 ? -10.504 -8.621 -3.279 1.00 91.00 98 GLN A N 1
ATOM 819 C CA . GLN A 1 98 ? -11.427 -9.610 -2.706 1.00 91.00 98 GLN A CA 1
ATOM 820 C C . GLN A 1 98 ? -11.776 -9.290 -1.243 1.00 91.00 98 GLN A C 1
ATOM 822 O O . GLN A 1 98 ? -12.911 -9.505 -0.818 1.00 91.00 98 GLN A O 1
ATOM 827 N N . GLN A 1 99 ? -10.843 -8.685 -0.505 1.00 90.31 99 GLN A N 1
ATOM 828 C CA . GLN A 1 99 ? -11.051 -8.174 0.855 1.00 90.31 99 GLN A CA 1
ATOM 829 C C . GLN A 1 99 ? -11.697 -6.779 0.900 1.00 90.31 99 GLN A C 1
ATOM 831 O O . GLN A 1 99 ? -11.803 -6.176 1.963 1.00 90.31 99 GLN A O 1
ATOM 836 N N . ARG A 1 100 ? -12.149 -6.236 -0.239 1.00 91.00 100 ARG A N 1
ATOM 837 C CA . ARG A 1 100 ? -12.748 -4.890 -0.346 1.00 91.00 100 ARG A CA 1
ATOM 838 C C . ARG A 1 100 ? -11.816 -3.762 0.119 1.00 91.00 100 ARG A C 1
ATOM 840 O O . ARG A 1 100 ? -12.286 -2.691 0.496 1.00 91.00 100 ARG A O 1
ATOM 847 N N . GLY A 1 101 ? -10.504 -3.990 0.067 1.00 90.38 101 GLY A N 1
ATOM 848 C CA . GLY A 1 101 ? -9.496 -2.987 0.398 1.00 90.38 101 GLY A CA 1
ATOM 849 C C . GLY A 1 101 ? -9.254 -2.775 1.894 1.00 90.38 101 GLY A C 1
ATOM 850 O O . GLY A 1 101 ? -8.623 -1.779 2.247 1.00 90.38 101 GLY A O 1
ATOM 851 N N . TYR A 1 102 ? -9.710 -3.659 2.788 1.00 93.38 102 TYR A N 1
ATOM 852 C CA . TYR A 1 102 ? -9.323 -3.599 4.202 1.00 93.38 102 TYR A CA 1
ATOM 853 C C . TYR A 1 102 ? -9.427 -4.944 4.933 1.00 93.38 102 TYR A C 1
ATOM 855 O O . TYR A 1 102 ? -10.239 -5.796 4.581 1.00 93.38 102 TYR A O 1
ATOM 863 N N . ASP A 1 103 ? -8.638 -5.105 5.999 1.00 93.62 103 ASP A N 1
ATOM 864 C CA . ASP A 1 103 ? -8.805 -6.201 6.957 1.00 93.62 103 ASP A CA 1
ATOM 865 C C . ASP A 1 103 ? -10.067 -5.938 7.788 1.00 93.62 103 ASP A C 1
ATOM 867 O O . ASP A 1 103 ? -10.111 -5.030 8.624 1.00 93.62 103 ASP A O 1
ATOM 871 N N . ALA A 1 104 ? -11.120 -6.721 7.550 1.00 90.94 104 ALA A N 1
ATOM 872 C CA . ALA A 1 104 ? -12.410 -6.518 8.201 1.00 90.94 104 ALA A CA 1
ATOM 873 C C . ALA A 1 104 ? -12.337 -6.633 9.730 1.00 90.94 104 ALA A C 1
ATOM 875 O O . ALA A 1 104 ? -13.035 -5.898 10.432 1.00 90.94 104 ALA A O 1
ATOM 876 N N . LYS A 1 105 ? -11.494 -7.531 10.249 1.00 92.69 105 LYS A N 1
ATOM 877 C CA . LYS A 1 105 ? -11.364 -7.750 11.688 1.00 92.69 105 LYS A CA 1
ATOM 878 C C . LYS A 1 105 ? -10.633 -6.579 12.330 1.00 92.69 105 LYS A C 1
ATOM 880 O O . LYS A 1 105 ? -11.150 -5.983 13.271 1.00 92.69 105 LYS A O 1
ATOM 885 N N . GLU A 1 106 ? -9.469 -6.219 11.798 1.00 92.56 106 GLU A N 1
ATOM 886 C CA . GLU A 1 106 ? -8.657 -5.129 12.347 1.00 92.56 106 GLU A CA 1
ATOM 887 C C . GLU A 1 106 ? -9.398 -3.786 12.275 1.00 92.56 106 GLU A C 1
ATOM 889 O O . GLU A 1 106 ? -9.355 -2.984 13.213 1.00 92.56 106 GLU A O 1
ATOM 894 N N . PHE A 1 107 ? -10.132 -3.557 11.182 1.00 89.81 107 PHE A N 1
ATOM 895 C CA . PHE A 1 107 ? -10.936 -2.353 11.023 1.00 89.81 107 PHE A CA 1
ATOM 896 C C . PHE A 1 107 ? -12.121 -2.315 11.998 1.00 89.81 107 PHE A C 1
ATOM 898 O O . PHE A 1 107 ? -12.363 -1.273 12.604 1.00 89.81 107 PHE A O 1
ATOM 905 N N . SER A 1 108 ? -12.815 -3.440 12.218 1.00 91.00 108 SER A N 1
ATOM 906 C CA . SER A 1 108 ? -13.886 -3.526 13.224 1.00 91.00 108 SER A CA 1
ATOM 907 C C . SER A 1 108 ? -13.363 -3.236 14.630 1.00 91.00 108 SER A C 1
ATOM 909 O O . SER A 1 108 ? -13.927 -2.408 15.339 1.00 91.00 108 SER A O 1
ATOM 911 N N . GLU A 1 109 ? -12.242 -3.849 15.016 1.00 92.25 109 GLU A N 1
ATOM 912 C CA . GLU A 1 109 ? -11.631 -3.634 16.331 1.00 92.25 109 GLU A CA 1
ATOM 913 C C . GLU A 1 109 ? -11.215 -2.171 16.546 1.00 92.25 109 GLU A C 1
ATOM 915 O O . GLU A 1 109 ? -11.323 -1.643 17.654 1.00 92.25 109 GLU A O 1
ATOM 920 N N . PHE A 1 110 ? -10.737 -1.494 15.498 1.00 89.50 110 PHE A N 1
ATOM 921 C CA . PHE A 1 110 ? -10.459 -0.061 15.554 1.00 89.50 110 PHE A CA 1
ATOM 922 C C . PHE A 1 110 ? -11.729 0.758 15.815 1.00 89.50 110 PHE A C 1
ATOM 924 O O . PHE A 1 110 ? -11.731 1.598 16.719 1.00 89.50 110 PHE A O 1
ATOM 931 N N . LEU A 1 111 ? -12.809 0.497 15.073 1.00 88.38 111 LEU A N 1
ATOM 932 C CA . LEU A 1 111 ? -14.077 1.208 15.248 1.00 88.38 111 LEU A CA 1
ATOM 933 C C . LEU A 1 111 ? -14.658 1.000 16.651 1.00 88.38 111 LEU A C 1
ATOM 935 O O . LEU A 1 111 ? -15.096 1.969 17.273 1.00 88.38 111 LEU A O 1
ATOM 939 N N . ASP A 1 112 ? -14.589 -0.221 17.184 1.00 90.31 112 ASP A N 1
ATOM 940 C CA . ASP A 1 112 ? -15.053 -0.537 18.537 1.00 90.31 112 ASP A CA 1
ATOM 941 C C . ASP A 1 112 ? -14.268 0.240 19.604 1.00 90.31 112 ASP A C 1
ATOM 943 O O . ASP A 1 112 ? -14.859 0.801 20.533 1.00 90.31 112 ASP A O 1
ATOM 947 N N . ARG A 1 113 ? -12.938 0.352 19.454 1.00 87.62 113 ARG A N 1
ATOM 948 C CA . ARG A 1 113 ? -12.095 1.160 20.355 1.00 87.62 113 ARG A CA 1
ATOM 949 C C . ARG A 1 113 ? -12.462 2.641 20.307 1.00 87.62 113 ARG A C 1
ATOM 951 O O . ARG A 1 113 ? -12.586 3.272 21.360 1.00 87.62 113 ARG A O 1
ATOM 958 N N . VAL A 1 114 ? -12.651 3.197 19.110 1.00 85.00 114 VAL A N 1
ATOM 959 C CA . VAL A 1 114 ? -13.048 4.604 18.932 1.00 85.00 114 VAL A CA 1
ATOM 960 C C . VAL A 1 114 ? -14.430 4.855 19.543 1.00 85.00 114 VAL A C 1
ATOM 962 O O . VAL A 1 114 ? -14.610 5.819 20.289 1.00 85.00 114 VAL A O 1
ATOM 965 N N . ALA A 1 115 ? -15.394 3.961 19.313 1.00 84.94 115 ALA A N 1
ATOM 966 C CA . ALA A 1 115 ? -16.735 4.060 19.882 1.00 84.94 115 ALA A CA 1
ATOM 967 C C . ALA A 1 115 ? -16.723 3.987 21.419 1.00 84.94 115 ALA A C 1
ATOM 969 O O . ALA A 1 115 ? -17.371 4.802 22.083 1.00 84.94 115 ALA A O 1
ATOM 970 N N . ALA A 1 116 ? -15.953 3.060 21.999 1.00 85.50 116 ALA A N 1
ATOM 971 C CA . ALA A 1 116 ? -15.808 2.926 23.447 1.00 85.50 116 ALA A CA 1
ATOM 972 C C . ALA A 1 116 ? -15.196 4.184 24.083 1.00 85.50 116 ALA A C 1
ATOM 974 O O . ALA A 1 116 ? -15.708 4.681 25.090 1.00 85.50 116 ALA A O 1
ATOM 975 N N . LYS A 1 117 ? -14.149 4.741 23.461 1.00 82.75 117 LYS A N 1
ATOM 976 C CA . LYS A 1 117 ? -13.517 5.998 23.881 1.00 82.75 117 LYS A CA 1
ATOM 977 C C . LYS A 1 117 ? -14.522 7.153 23.852 1.00 82.75 117 LYS A C 1
ATOM 979 O O . LYS A 1 117 ? -14.693 7.836 24.859 1.00 82.75 117 LYS A O 1
ATOM 984 N N . ASN A 1 118 ? -15.248 7.325 22.747 1.00 80.69 118 ASN A N 1
ATOM 985 C CA . ASN A 1 118 ? -16.246 8.391 22.603 1.00 80.69 118 ASN A CA 1
ATOM 986 C C . ASN A 1 118 ? -17.384 8.272 23.626 1.00 80.69 118 ASN A C 1
ATOM 988 O O . ASN A 1 118 ? -17.811 9.275 24.200 1.00 80.69 118 ASN A O 1
ATOM 992 N N . LYS A 1 119 ? -17.835 7.046 23.921 1.00 82.50 119 LYS A N 1
ATOM 993 C CA . LYS A 1 119 ? -18.829 6.790 24.970 1.00 82.50 119 LYS A CA 1
ATOM 994 C C . LYS A 1 119 ? -18.304 7.168 26.358 1.00 82.50 119 LYS A C 1
ATOM 996 O O . LYS A 1 119 ? -19.037 7.788 27.124 1.00 82.50 119 LYS A O 1
ATOM 1001 N N . ALA A 1 120 ? -17.051 6.841 26.675 1.00 76.75 120 ALA A N 1
ATOM 1002 C CA . ALA A 1 120 ? -16.433 7.218 27.946 1.00 76.75 120 ALA A CA 1
ATOM 1003 C C . ALA A 1 120 ? -16.356 8.747 28.109 1.00 76.75 120 ALA A C 1
ATOM 1005 O O . ALA A 1 120 ? -16.768 9.271 29.143 1.00 76.75 120 ALA A O 1
ATOM 1006 N N . PHE A 1 121 ? -15.937 9.468 27.063 1.00 73.81 121 PHE A N 1
ATOM 1007 C CA . PHE A 1 121 ? -15.924 10.936 27.061 1.00 73.81 121 PHE A CA 1
ATOM 1008 C C . PHE A 1 121 ? -17.319 11.540 27.262 1.00 73.81 121 PHE A C 1
ATOM 1010 O O . PHE A 1 121 ? -17.481 12.455 28.069 1.00 73.81 121 PHE A O 1
ATOM 1017 N N . ALA A 1 122 ? -18.342 11.012 26.584 1.00 74.19 122 ALA A N 1
ATOM 1018 C CA . ALA A 1 122 ? -19.716 11.485 26.746 1.00 74.19 122 ALA A CA 1
ATOM 1019 C C . ALA A 1 122 ? -20.229 11.303 28.187 1.00 74.19 122 ALA A C 1
ATOM 1021 O O . ALA A 1 122 ? -20.853 12.209 28.737 1.00 74.19 122 ALA A O 1
ATOM 1022 N N . VAL A 1 123 ? -19.923 10.167 28.826 1.00 74.25 123 VAL A N 1
ATOM 1023 C CA . VAL A 1 123 ? -20.304 9.899 30.225 1.00 74.25 123 VAL A CA 1
ATOM 1024 C C . VAL A 1 123 ? -19.563 10.821 31.199 1.00 74.25 123 VA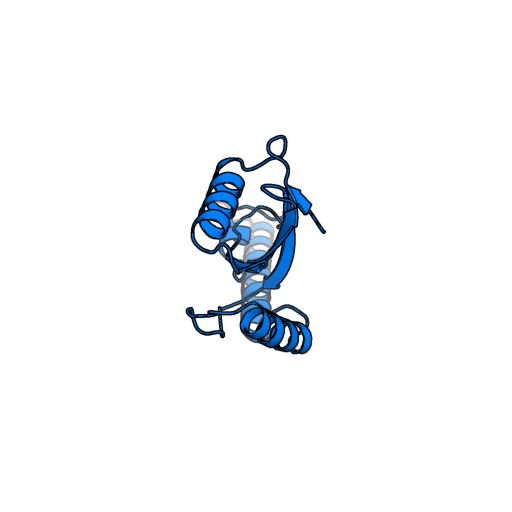L A C 1
ATOM 1026 O O . VAL A 1 123 ? -20.182 11.335 32.131 1.00 74.25 123 VAL A O 1
ATOM 1029 N N . MET A 1 124 ? -18.269 11.084 30.988 1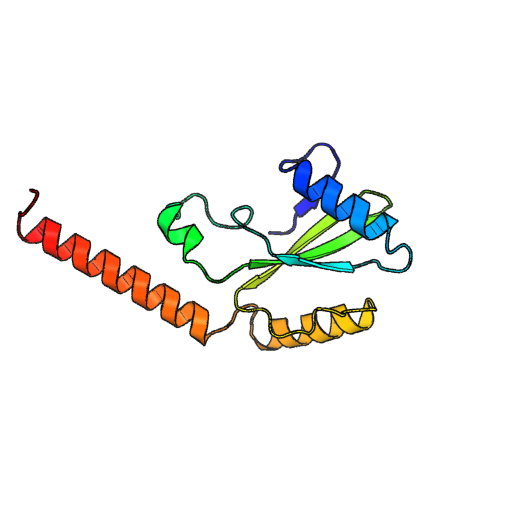.00 67.94 124 MET A N 1
ATOM 1030 C CA . MET A 1 124 ? -17.497 12.016 31.828 1.00 67.94 124 MET A CA 1
ATOM 1031 C C . MET A 1 124 ? -18.032 13.449 31.731 1.00 67.94 124 MET A C 1
ATOM 1033 O O . MET A 1 124 ? -18.222 14.104 32.755 1.00 67.94 124 MET A O 1
ATOM 1037 N N . ASN A 1 125 ? -18.375 13.901 30.522 1.00 66.50 125 ASN A N 1
ATOM 1038 C CA . ASN A 1 125 ? -18.978 15.218 30.312 1.00 66.50 125 ASN A CA 1
ATOM 1039 C C . ASN A 1 125 ? -20.378 15.321 30.937 1.00 66.50 125 ASN A C 1
ATOM 1041 O O . ASN A 1 125 ? -20.720 16.356 31.502 1.00 66.50 125 ASN A O 1
ATOM 1045 N N . ALA A 1 126 ? -21.174 14.248 30.892 1.00 66.56 126 ALA A N 1
ATOM 1046 C CA . ALA A 1 126 ? -22.501 14.209 31.507 1.00 66.56 126 ALA A CA 1
ATOM 1047 C C . ALA A 1 126 ? -22.469 14.127 33.048 1.00 66.56 126 ALA A C 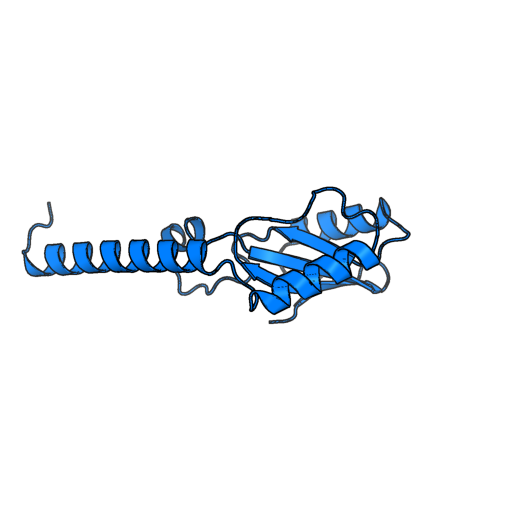1
ATOM 1049 O O . ALA A 1 126 ? -23.439 14.504 33.698 1.00 66.56 126 ALA A O 1
ATOM 1050 N N . THR A 1 127 ? -21.373 13.639 33.642 1.00 70.62 127 THR A N 1
ATOM 1051 C CA . THR A 1 127 ? -21.230 13.457 35.102 1.00 70.62 127 THR A CA 1
ATOM 1052 C C . THR A 1 127 ? -20.434 14.564 35.803 1.00 70.62 127 THR A C 1
ATOM 1054 O O . THR A 1 127 ? -20.277 14.515 37.021 1.00 70.62 127 THR A O 1
ATOM 1057 N N . GLY A 1 128 ? -19.958 15.582 35.073 1.00 54.59 128 GLY A N 1
ATOM 1058 C CA . GLY A 1 128 ? -19.381 16.808 35.644 1.00 54.59 128 GLY A CA 1
ATOM 1059 C C . GLY A 1 128 ? -18.053 16.641 36.394 1.00 54.59 128 GLY A C 1
ATOM 1060 O O . GLY A 1 128 ? -17.612 17.576 37.057 1.00 54.59 128 GLY A O 1
ATOM 1061 N N . LYS A 1 129 ? -17.389 15.482 36.308 1.00 50.44 129 LYS A N 1
ATOM 1062 C CA . LYS A 1 129 ? -16.064 15.269 36.910 1.00 50.44 129 LYS A CA 1
ATOM 1063 C C . LYS A 1 129 ? -14.964 15.649 35.922 1.00 50.44 129 LYS A C 1
ATOM 1065 O O . LYS A 1 129 ? -14.346 14.784 35.307 1.00 50.44 129 LYS A O 1
ATOM 1070 N N . VAL A 1 130 ? -14.735 16.951 35.784 1.00 48.41 130 VAL A N 1
ATOM 1071 C CA . VAL A 1 130 ? -13.469 17.486 35.271 1.00 48.41 130 VAL A CA 1
ATOM 1072 C C . VAL A 1 130 ? -12.610 17.774 36.502 1.00 48.41 130 VAL A C 1
ATOM 1074 O O . VAL A 1 130 ? -12.951 18.660 37.283 1.00 48.41 130 VAL A O 1
ATOM 1077 N N . HIS A 1 131 ? -11.573 16.967 36.724 1.00 41.94 131 HIS A N 1
ATOM 1078 C CA . HIS A 1 131 ? -10.514 17.262 37.692 1.00 41.94 131 HIS A CA 1
ATOM 1079 C C . HIS A 1 131 ? -9.293 17.781 36.946 1.00 41.94 131 HIS A C 1
ATOM 1081 O O . HIS A 1 131 ? -8.962 17.171 35.903 1.00 41.94 131 HIS A O 1
#

Organism: NCBI:txid940613

Foldseek 3Di:
DKDKDDCPDPDNPVLVVLLVVCVVVVQAFKDKDWDQDPPDPPPDDPVLSVLWAIWMWIWGPPDNSIIMIGTQAGHDDPDDPCCPYVVSVVVVSVVCVVVVRYDPVSRVVSVVVVVVVVVVVVVCVVVVPDD

Radius of gyration: 18.43 Å; chains: 1; bounding box: 40×32×54 Å

Secondary structure (DSSP, 8-state):
--EEE-TTSS-HHHHHHHHHHHHH-TT-SEEEEEE-STTS-TTS-HHHHTTSPPEEEEEEEEETTEEEEEEEEES---S-S---SHHHHHHHHHHHHHTTTB-HHHHHHHHHHHHHHHHHHHHHHHHT---

=== Feature glossary ===
Reading guide. The protein is described through the following features:

Foldseek 3Di. A 3Di character summarizes, for each residue, the relative orientation of the Cα frame of its nearest spatial neighbor. Because it encodes fold topology rather than chemistry, 3Di alignments detect remote structural similarity that sequence alignment misses.

Contact-map, Ramachandran, and PAE plots. Plot images: a contact map (which residues are close in 3D, as an N×N binary image), a Ramachandran scatter (backbone torsion angles, revealing secondary-structure composition at a glance), and — for AlphaFold structures — a PAE heatmap (pairwise prediction confidence).

Radius of gyration, Cα contacts, bounding box. Radius of gyration (Rg) is the root-mean-square distance of Cα atoms from their centroid — a single number for overall size and compactness. A globular domain of N residues has Rg ≈ 2.2·N^0.38 Å; an extended or disordered chain has a much larger Rg. The Cα contact count is the number of residue pairs whose Cα atoms are within 8 Å and are more than four positions apart in sequence — a standard proxy for tertiary packing density. The bounding box is the smallest axis-aligned box enclosing all Cα atoms.

Secondary structure (8-state, DSSP). Eight-state secondary structure (DSSP): H is the canonical α-helix, G the tighter 3₁₀-helix, I the wider π-helix; E/B are β-structure, T and S are turns and bends, and '-' is everything else. DSSP derives these from the pattern of main-chain N–H···O=C hydrogen bonds, not from the sequence.

B-factor. B-factor (Debye–Waller factor) reflects atomic displacement in the crystal lattice. It is an experimental observable (units Å²), not a prediction; low values mean the atom is pinned down, high values mean it moves or is heterogeneous across the crystal.

pLDDT. pLDDT is the predicted lDDT-Cα score: AlphaFold's confidence that the local environment of each residue (all inter-atomic distances within 15 Å) is correctly placed. It is a per-residue number between 0 and 100, with higher meaning more reliable.

Nearest PDB structures. Nearest PDB neighbors are the top structural matches found by Foldseek when searching this structure against the entire Protein Data Bank. Each hit reports a TM-score (0 to 1; >0.5 almost always implies the same fold) and an E-value. These are *structural* homologs — they may share no detectable sequence similarity.

Solvent-accessible surface area. Accessible surface area quantifies burial. A residue with SASA near zero is packed into the hydrophobic core; one with SASA >100 Å² sits on the surface. Computed here via the Shrake–Rupley numerical algorithm with a 1.4 Å probe.

Rendered structure images. Structure images are PyMOL renders from six orthogonal camera directions. Cartoon representation draws helices as coils and strands as arrows; sticks shows the backbone as bonds; surface shows the solvent-excluded envelope. Rainbow coloring maps sequence position to hue (blue→red, N→C); chain coloring assigns a distinct color per polypeptide.

Backbone torsions (φ/ψ). φ (phi) and ψ (psi) are the two rotatable backbone dihedrals per residue: φ is the C(i-1)–N–Cα–C torsion, ψ is the N–Cα–C–N(i+1) torsion, both in degrees on (−180°, 180°]. α-helical residues cluster near (−60°, −45°); β-strand residues near (−120°, +130°). A Ramachandran plot is simply a scatter of (φ, ψ) for every residue.

Predicted aligned error. Predicted Aligned Error (PAE) is an AlphaFold confidence matrix: entry (i, j) is the expected error in the position of residue j, in ångströms, when the prediction is superimposed on the true structure at residue i. Low PAE within a block of residues means that block is internally rigid and well-predicted; high PAE between two blocks means their relative placement is uncertain even if each block individually is confident.

mmCIF coordinates. Structure coordinates are given as an mmCIF _atom_site loop: one row per atom with element, residue name, chain id, sequence number, and x/y/z position in Å. Only the four main-chain atoms per residue are include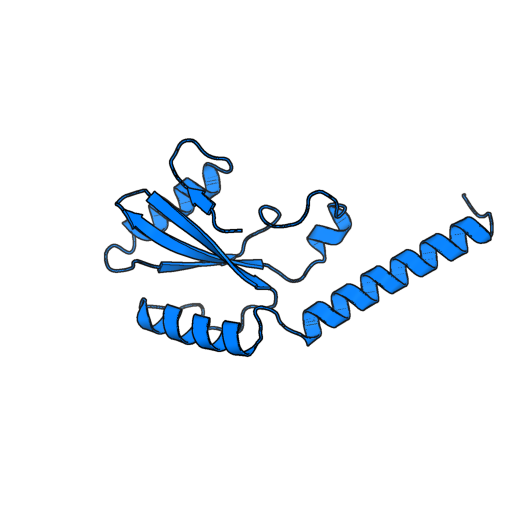d here; side chains are omitted to keep the record compact.

InterPro / GO / CATH / organism. Database cross-references. InterPro integrates a dozen domain/family signature databases into unified entries with residue-range hits. GO terms attach function/process/location labels with evidence codes. CATH codes position the fold in a four-level structural taxonomy. Organism is the NCBI-taxonomy species name.

Secondary structure (3-state, P-SEA). SS3 is a coarse helix/strand/coil call (letters a/b/c) made by the P-SEA algorithm from inter-Cα distances and dihedrals. It is less detailed than DSSP but needs only Cα positions.

Sequence. Sequence gives the chain of amino acids in standard one-letter code (A=alanine, C=cysteine, …, Y=tyrosine), read N→C. It is the only feature that is directly encoded by the gene; all structural features are derived from the folded form of this sequence.